Protein AF-A0ABD5MEW7-F1 (afdb_monomer_lite)

Radius of gyration: 14.76 Å; chains: 1; bounding box: 36×33×36 Å

Structure (mmCIF, N/CA/C/O backbone):
data_AF-A0ABD5MEW7-F1
#
_entry.id   AF-A0ABD5MEW7-F1
#
loop_
_atom_site.group_PDB
_atom_site.id
_atom_site.type_symbol
_atom_site.label_atom_id
_atom_site.label_alt_id
_atom_site.label_comp_id
_atom_site.label_asym_id
_atom_site.label_entity_id
_atom_site.label_seq_id
_atom_site.pdbx_PDB_ins_code
_atom_site.Cartn_x
_atom_site.Cartn_y
_atom_site.Cartn_z
_atom_site.occupancy
_atom_site.B_iso_or_equiv
_atom_site.auth_seq_id
_atom_site.auth_comp_id
_atom_site.auth_asym_id
_atom_site.auth_atom_id
_atom_site.pdbx_PDB_model_num
ATOM 1 N N . MET A 1 1 ? 10.442 -5.926 10.908 1.00 41.56 1 MET A N 1
ATOM 2 C CA . MET A 1 1 ? 11.534 -6.557 10.136 1.00 41.56 1 MET A CA 1
ATOM 3 C C . MET A 1 1 ? 10.885 -7.051 8.855 1.00 41.56 1 MET A C 1
ATOM 5 O O . MET A 1 1 ? 10.181 -8.048 8.905 1.00 41.56 1 MET A O 1
ATOM 9 N N . THR A 1 2 ? 10.978 -6.295 7.759 1.00 55.44 2 THR A N 1
ATOM 10 C CA . THR A 1 2 ? 10.317 -6.671 6.500 1.00 55.44 2 THR A CA 1
ATOM 11 C C . THR A 1 2 ? 10.983 -7.937 5.965 1.00 55.44 2 THR A C 1
ATOM 13 O O . THR A 1 2 ? 12.206 -7.970 5.839 1.00 55.44 2 THR A O 1
ATOM 16 N N . ARG A 1 3 ? 10.211 -8.995 5.687 1.00 61.72 3 ARG A N 1
ATOM 17 C CA . ARG A 1 3 ? 10.753 -10.278 5.204 1.00 61.72 3 ARG A CA 1
ATOM 18 C C . ARG A 1 3 ? 11.339 -10.082 3.799 1.00 61.72 3 ARG A C 1
ATOM 20 O O . ARG A 1 3 ? 10.595 -9.976 2.824 1.00 61.72 3 ARG A O 1
ATOM 27 N N . THR A 1 4 ? 12.656 -9.951 3.689 1.00 64.19 4 THR A N 1
ATOM 28 C CA . THR A 1 4 ? 13.384 -9.929 2.408 1.00 64.19 4 THR A CA 1
ATOM 29 C C . THR A 1 4 ? 13.551 -11.363 1.904 1.00 64.19 4 THR A C 1
ATOM 31 O O . THR A 1 4 ? 13.738 -12.258 2.724 1.00 64.19 4 THR A O 1
ATOM 34 N N . GLY A 1 5 ? 13.481 -11.602 0.591 1.00 68.19 5 GLY A N 1
ATOM 35 C CA . GLY A 1 5 ? 13.744 -12.942 0.034 1.00 68.19 5 GLY A CA 1
ATOM 36 C C . GLY A 1 5 ? 12.534 -13.797 -0.347 1.00 68.19 5 GLY A C 1
ATOM 37 O O . GLY A 1 5 ? 12.723 -14.856 -0.925 1.00 68.19 5 GLY A O 1
ATOM 38 N N . ILE A 1 6 ? 11.306 -13.376 -0.034 1.00 79.38 6 ILE A N 1
ATOM 39 C CA . ILE A 1 6 ? 10.103 -14.161 -0.358 1.00 79.38 6 ILE A CA 1
ATOM 40 C C . ILE A 1 6 ? 9.736 -13.966 -1.830 1.00 79.38 6 ILE A C 1
ATOM 42 O O . ILE A 1 6 ? 9.265 -12.883 -2.173 1.00 79.38 6 ILE A O 1
ATOM 46 N N . ALA A 1 7 ? 9.955 -14.994 -2.656 1.00 81.56 7 ALA A N 1
ATOM 47 C CA . ALA A 1 7 ? 9.674 -14.970 -4.090 1.00 81.56 7 ALA A CA 1
ATOM 48 C C . ALA A 1 7 ? 8.166 -14.996 -4.379 1.00 81.56 7 ALA A C 1
ATOM 50 O O . ALA A 1 7 ? 7.657 -14.096 -5.045 1.00 81.56 7 ALA A O 1
ATOM 51 N N . ASP A 1 8 ? 7.438 -15.965 -3.821 1.00 87.19 8 ASP A N 1
ATOM 52 C CA . ASP A 1 8 ? 5.983 -16.039 -3.963 1.00 87.19 8 ASP A CA 1
ATOM 53 C C . ASP A 1 8 ? 5.295 -15.081 -2.965 1.00 87.19 8 ASP A C 1
ATOM 55 O O . ASP A 1 8 ? 5.421 -15.276 -1.751 1.00 87.19 8 ASP A O 1
ATOM 59 N N . PRO A 1 9 ? 4.544 -14.055 -3.420 1.00 88.31 9 PRO A N 1
ATOM 60 C CA . PRO A 1 9 ? 3.832 -13.142 -2.522 1.00 88.31 9 PRO A CA 1
ATOM 61 C C . PRO A 1 9 ? 2.878 -13.856 -1.549 1.00 88.31 9 PRO A C 1
ATOM 63 O O . PRO A 1 9 ? 2.664 -13.363 -0.436 1.00 88.31 9 PRO A O 1
ATOM 66 N N . SER A 1 10 ? 2.357 -15.037 -1.894 1.00 88.31 10 SER A N 1
ATOM 67 C CA . SER A 1 10 ? 1.461 -15.815 -1.030 1.00 88.31 10 SER A CA 1
ATOM 68 C C . SER A 1 10 ? 2.145 -16.300 0.258 1.00 88.31 10 SER A C 1
ATOM 70 O O . SER A 1 10 ? 1.509 -16.417 1.312 1.00 88.31 10 SER A O 1
ATOM 72 N N . GLU A 1 11 ? 3.463 -16.510 0.235 1.00 87.06 11 GLU A N 1
ATOM 73 C CA . GLU A 1 11 ? 4.254 -16.868 1.417 1.00 87.06 11 GLU A CA 1
ATOM 74 C C . GLU A 1 11 ? 4.450 -15.678 2.367 1.00 87.06 11 GLU A C 1
ATOM 76 O O . GLU A 1 11 ? 4.687 -15.859 3.566 1.00 87.06 11 GLU A O 1
ATOM 81 N N . TYR A 1 12 ? 4.325 -14.450 1.852 1.00 86.25 12 TYR A N 1
ATOM 82 C CA . TYR A 1 12 ? 4.339 -13.245 2.677 1.00 86.25 12 TYR A CA 1
ATOM 83 C C . TYR A 1 12 ? 3.032 -13.096 3.462 1.00 86.25 12 TYR A C 1
ATOM 85 O O . TYR A 1 12 ? 3.032 -12.551 4.570 1.00 86.25 12 TYR A O 1
ATOM 93 N N . LEU A 1 13 ? 1.924 -13.604 2.914 1.00 85.19 13 LEU A N 1
ATOM 94 C CA . LEU A 1 13 ? 0.638 -13.613 3.597 1.00 85.19 13 LEU A CA 1
ATOM 95 C C . LEU A 1 13 ? 0.649 -14.548 4.813 1.00 85.19 13 LEU A C 1
ATOM 97 O O . LEU A 1 13 ? 1.332 -15.573 4.846 1.00 85.19 13 LEU A O 1
ATOM 101 N N . GLY A 1 14 ? -0.142 -14.186 5.823 1.00 81.88 14 GLY A N 1
ATOM 102 C CA . GLY A 1 14 ? -0.342 -14.986 7.027 1.00 81.88 14 GLY A CA 1
ATOM 103 C C . GLY A 1 14 ? -1.232 -16.203 6.766 1.00 81.88 14 GLY A C 1
ATOM 104 O O . GLY A 1 14 ? -0.920 -17.059 5.940 1.00 81.88 14 GLY A O 1
ATOM 105 N N . ILE A 1 15 ? -2.335 -16.281 7.509 1.00 86.31 15 ILE A N 1
ATOM 106 C CA . ILE A 1 15 ? -3.280 -17.406 7.461 1.00 86.31 15 ILE A CA 1
ATOM 107 C C . ILE A 1 15 ? -4.081 -17.408 6.150 1.00 86.31 15 ILE A C 1
ATOM 109 O O . ILE A 1 15 ? -4.284 -18.467 5.569 1.00 86.31 15 ILE A O 1
ATOM 113 N N . TYR A 1 16 ? -4.499 -16.233 5.678 1.00 90.56 16 TYR A N 1
ATOM 114 C CA . TYR A 1 16 ? -5.340 -16.084 4.488 1.00 90.56 16 TYR A CA 1
ATOM 115 C C . TYR A 1 16 ? -4.471 -15.889 3.246 1.00 90.56 16 TYR A C 1
ATOM 117 O O . TYR A 1 16 ? -3.641 -14.977 3.234 1.00 90.56 16 TYR A O 1
ATOM 125 N N . LYS A 1 17 ? -4.627 -16.754 2.237 1.00 88.12 17 LYS A N 1
ATOM 126 C CA . LYS A 1 17 ? -3.803 -16.759 1.015 1.00 88.12 17 LYS A CA 1
ATOM 127 C C . LYS A 1 17 ? -4.510 -16.113 -0.173 1.00 88.12 17 LYS A C 1
ATOM 129 O O . LYS A 1 17 ? -3.836 -15.595 -1.055 1.00 88.12 17 LYS A O 1
ATOM 134 N N . SER A 1 18 ? -5.836 -16.078 -0.140 1.00 88.88 18 SER A N 1
ATOM 135 C CA . SER A 1 18 ? -6.712 -15.310 -1.023 1.00 88.88 18 SER A CA 1
ATOM 136 C C . SER A 1 18 ? -7.651 -14.416 -0.205 1.00 88.88 18 SER A C 1
ATOM 138 O O . SER A 1 18 ? -7.844 -14.643 0.993 1.00 88.88 18 SER A O 1
ATOM 140 N N . ILE A 1 19 ? -8.263 -13.420 -0.852 1.00 87.94 19 ILE A N 1
ATOM 141 C CA . ILE A 1 19 ? -9.382 -12.661 -0.279 1.00 87.94 19 ILE A CA 1
ATOM 142 C C . ILE A 1 19 ? -10.592 -13.568 -0.007 1.00 87.94 19 ILE A C 1
ATOM 144 O O . ILE A 1 19 ? -11.254 -13.403 1.013 1.00 87.94 19 ILE A O 1
ATOM 148 N N . ASP A 1 20 ? -10.803 -14.596 -0.835 1.00 89.31 20 ASP A N 1
ATOM 149 C CA . ASP A 1 20 ? -11.884 -15.580 -0.665 1.00 89.31 20 ASP A CA 1
ATOM 150 C C . ASP A 1 20 ? -11.715 -16.442 0.598 1.00 89.31 20 ASP A C 1
ATOM 152 O O . ASP A 1 20 ? -12.686 -16.991 1.118 1.00 89.31 20 ASP A O 1
ATOM 156 N N . ASP A 1 21 ? -10.486 -16.548 1.119 1.00 90.62 21 ASP A N 1
ATOM 157 C CA . ASP A 1 21 ? -10.204 -17.266 2.365 1.00 90.62 21 ASP A CA 1
ATOM 158 C C . ASP A 1 21 ? -10.520 -16.423 3.608 1.00 90.62 21 ASP A C 1
ATOM 160 O O . ASP A 1 21 ? -10.509 -16.952 4.722 1.00 90.62 21 ASP A O 1
ATOM 164 N N . VAL A 1 22 ? -10.734 -15.110 3.452 1.00 91.31 22 VAL A N 1
ATOM 165 C CA . VAL A 1 22 ? -10.937 -14.179 4.564 1.00 91.31 22 VAL A CA 1
ATOM 166 C C . VAL A 1 22 ? -12.389 -14.273 5.036 1.00 91.31 22 VAL A C 1
ATOM 168 O O . VAL A 1 22 ? -13.304 -13.893 4.306 1.00 91.31 22 VAL A O 1
ATOM 171 N N . PRO A 1 23 ? -12.645 -14.705 6.286 1.00 91.88 23 PRO A N 1
ATOM 172 C CA . PRO A 1 23 ? -13.985 -14.652 6.849 1.00 91.88 23 PRO A CA 1
ATOM 173 C C . PRO A 1 23 ? -14.519 -13.220 6.831 1.00 91.88 23 PRO A C 1
ATOM 175 O O . PRO A 1 23 ? -13.798 -12.295 7.197 1.00 91.88 23 PRO A O 1
ATOM 178 N N . ASP A 1 24 ? -15.801 -13.044 6.515 1.00 88.06 24 ASP A N 1
ATOM 179 C CA . ASP A 1 24 ? -16.444 -11.725 6.404 1.00 88.06 24 ASP A CA 1
ATOM 180 C C . ASP A 1 24 ? -16.194 -10.812 7.625 1.00 88.06 24 ASP A C 1
ATOM 182 O O . ASP A 1 24 ? -15.938 -9.620 7.485 1.00 88.06 24 ASP A O 1
ATOM 186 N N . MET A 1 25 ? -16.154 -11.381 8.837 1.00 88.12 25 MET A N 1
ATOM 187 C CA . MET A 1 25 ? -15.842 -10.643 10.074 1.00 88.12 25 MET A CA 1
ATOM 188 C C . MET A 1 25 ? -14.442 -9.999 10.109 1.00 88.12 25 MET A C 1
ATOM 190 O O . MET A 1 25 ? -14.196 -9.130 10.942 1.00 88.12 25 MET A O 1
ATOM 194 N N . TYR A 1 26 ? -13.530 -10.439 9.242 1.00 89.62 26 TYR A N 1
ATOM 195 C CA . TYR A 1 26 ? -12.176 -9.915 9.073 1.00 89.62 26 TYR A CA 1
ATOM 196 C C . TYR A 1 26 ? -11.976 -9.191 7.735 1.00 89.62 26 TYR A C 1
ATOM 198 O O . TYR A 1 26 ? -10.867 -8.722 7.476 1.00 89.62 26 TYR A O 1
ATOM 206 N N . SER A 1 27 ? -13.015 -9.076 6.900 1.00 90.25 27 SER A N 1
ATOM 207 C CA . SER A 1 27 ? -12.951 -8.285 5.672 1.00 90.25 27 SER A CA 1
ATOM 208 C C . SER A 1 27 ? -12.722 -6.814 6.012 1.00 90.25 27 SER A C 1
ATOM 210 O O . SER A 1 27 ? -13.429 -6.238 6.846 1.00 90.25 27 SER A O 1
ATOM 212 N N . LEU A 1 28 ? -11.740 -6.186 5.356 1.00 90.81 28 LEU A N 1
ATOM 213 C CA . LEU A 1 28 ? -11.439 -4.770 5.575 1.00 90.81 28 LEU A CA 1
ATOM 214 C C . LEU A 1 28 ? -12.643 -3.879 5.249 1.00 90.81 28 LEU A C 1
ATOM 216 O O . LEU A 1 28 ? -12.938 -2.966 6.020 1.00 90.81 28 LEU A O 1
ATOM 220 N N . SER A 1 29 ? -13.390 -4.199 4.189 1.00 86.31 29 SER A N 1
ATOM 221 C CA . SER A 1 29 ? -14.601 -3.466 3.800 1.00 86.31 29 SER A CA 1
ATOM 222 C C . SER A 1 29 ? -15.604 -3.353 4.956 1.00 86.31 29 SER A C 1
ATOM 224 O O . SER A 1 29 ? -16.075 -2.260 5.272 1.00 86.31 29 SER A O 1
ATOM 226 N N . ARG A 1 30 ? -15.859 -4.455 5.671 1.00 88.00 30 ARG A N 1
ATOM 227 C CA . ARG A 1 30 ? -16.746 -4.495 6.838 1.00 88.00 30 ARG A CA 1
ATOM 228 C C . ARG A 1 30 ? -16.162 -3.746 8.034 1.00 88.00 30 ARG A C 1
ATOM 230 O O . ARG A 1 30 ? -16.886 -3.030 8.725 1.00 88.00 30 ARG A O 1
ATOM 237 N N . LEU A 1 31 ? -14.867 -3.919 8.293 1.00 90.94 31 LEU A N 1
ATOM 238 C CA . LEU A 1 31 ? -14.18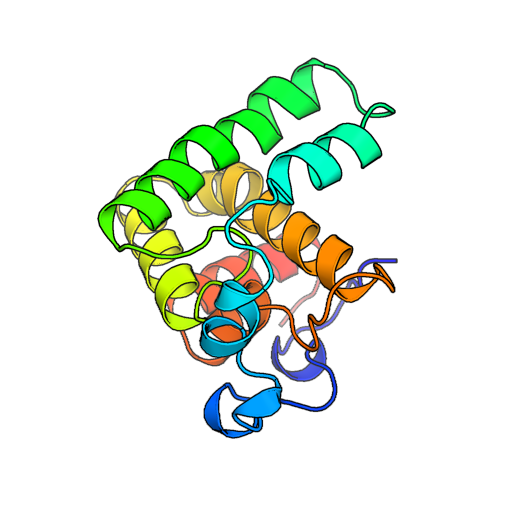0 -3.284 9.421 1.00 90.94 31 LEU A CA 1
ATOM 239 C C . LEU A 1 31 ? -14.122 -1.756 9.282 1.00 90.94 31 LEU A C 1
ATOM 241 O O . LEU A 1 31 ? -14.144 -1.061 10.296 1.00 90.94 31 LEU A O 1
ATOM 245 N N . SER A 1 32 ? -14.128 -1.239 8.049 1.00 91.19 32 SER A N 1
ATOM 246 C CA . SER A 1 32 ? -14.049 0.195 7.745 1.00 91.19 32 SER A CA 1
ATOM 247 C C . SER A 1 32 ? -15.093 1.057 8.471 1.00 91.19 32 SER A C 1
ATOM 249 O O . SER A 1 32 ? -14.808 2.207 8.807 1.00 91.19 32 SER A O 1
ATOM 251 N N . VAL A 1 33 ? -16.273 0.499 8.774 1.00 87.25 33 VAL A N 1
ATOM 252 C CA . VAL A 1 33 ? -17.386 1.202 9.438 1.00 87.25 33 VAL A CA 1
ATOM 253 C C . VAL A 1 33 ? -16.996 1.717 10.826 1.00 87.25 33 VAL A C 1
ATOM 255 O O . VAL A 1 33 ? -17.460 2.774 11.236 1.00 87.25 33 VAL A O 1
ATOM 258 N N . GLY A 1 34 ? -16.129 0.999 11.546 1.00 88.25 34 GLY A N 1
ATOM 259 C CA . GLY A 1 34 ? -15.673 1.395 12.883 1.00 88.25 34 GLY A CA 1
ATOM 260 C C . GLY A 1 34 ? -14.573 2.460 12.898 1.00 88.25 34 GLY A C 1
ATOM 261 O O . GLY A 1 34 ? -14.146 2.849 13.977 1.00 88.25 34 GLY A O 1
ATOM 262 N N . TYR A 1 35 ? -14.100 2.889 11.724 1.00 88.81 35 TYR A N 1
ATOM 263 C CA . TYR A 1 35 ? -12.918 3.743 11.557 1.00 88.81 35 TYR A CA 1
ATOM 264 C C . TYR A 1 35 ? -13.179 4.921 10.604 1.00 88.81 35 TYR A C 1
ATOM 266 O O . TYR A 1 35 ? -12.248 5.492 10.038 1.00 88.81 35 TYR A O 1
ATOM 274 N N . SER A 1 36 ? -14.447 5.279 10.374 1.00 81.94 36 SER A N 1
ATOM 275 C CA . SER A 1 36 ? -14.825 6.355 9.443 1.00 81.94 36 SER A CA 1
ATOM 276 C C . SER A 1 36 ? -14.363 7.752 9.877 1.00 81.94 36 SER A C 1
ATOM 278 O O . SER A 1 36 ? -14.250 8.654 9.054 1.00 81.94 36 SER A O 1
ATOM 280 N N . ASP A 1 37 ? -14.120 7.929 11.169 1.00 86.69 37 ASP A N 1
ATOM 281 C CA . ASP A 1 37 ? -13.747 9.166 11.850 1.00 86.69 37 ASP A CA 1
ATOM 282 C C . ASP A 1 37 ? -12.248 9.241 12.197 1.00 86.69 37 ASP A C 1
ATOM 284 O O . ASP A 1 37 ? -11.801 10.238 12.764 1.00 86.69 37 ASP A O 1
ATOM 288 N N . GLN A 1 38 ? -11.460 8.226 11.821 1.00 91.69 38 GLN A N 1
ATOM 289 C CA . GLN A 1 38 ? -10.018 8.165 12.074 1.00 91.69 38 GLN A CA 1
ATOM 290 C C . GLN A 1 38 ? -9.202 8.343 10.788 1.00 91.69 38 GLN A C 1
ATOM 292 O O . GLN A 1 38 ? -9.475 7.714 9.764 1.00 91.69 38 GLN A O 1
ATOM 297 N N . ASP A 1 39 ? -8.148 9.162 10.848 1.00 94.00 39 ASP A N 1
ATOM 298 C CA . ASP A 1 39 ? -7.164 9.291 9.766 1.00 94.00 39 ASP A CA 1
ATOM 299 C C . ASP A 1 39 ? -5.928 8.443 10.087 1.00 94.00 39 ASP A C 1
ATOM 301 O O . ASP A 1 39 ? -4.876 8.948 10.483 1.00 94.00 39 ASP A O 1
ATOM 305 N N . LEU A 1 40 ? -6.048 7.128 9.876 1.00 95.88 40 LEU A N 1
ATOM 306 C CA . LEU A 1 40 ? -4.957 6.182 10.144 1.00 95.88 40 LEU A CA 1
ATOM 307 C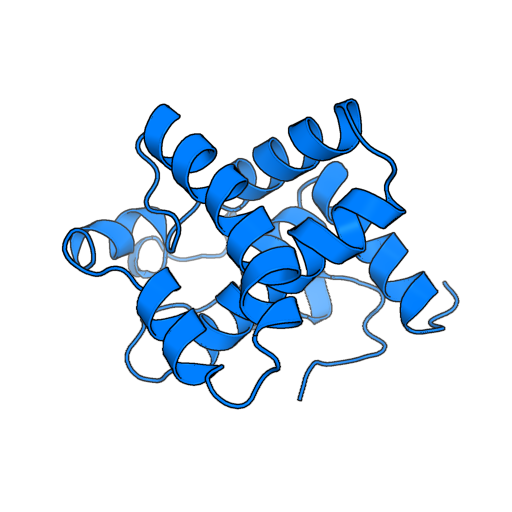 C . LEU A 1 40 ? -3.706 6.462 9.302 1.00 95.88 40 LEU A C 1
ATOM 309 O O . LEU A 1 40 ? -2.598 6.081 9.679 1.00 95.88 40 LEU A O 1
ATOM 313 N N . TRP A 1 41 ? -3.857 7.138 8.158 1.00 96.38 41 TRP A N 1
ATOM 314 C CA . TRP A 1 41 ? -2.711 7.593 7.381 1.00 96.38 41 TRP A CA 1
ATOM 315 C C . TRP A 1 41 ? -1.945 8.691 8.126 1.00 96.38 41 TRP A C 1
ATOM 317 O O . TRP A 1 41 ? -0.719 8.642 8.182 1.00 96.38 41 TRP A O 1
ATOM 327 N N . ALA A 1 42 ? -2.635 9.660 8.730 1.00 95.31 42 ALA A N 1
ATOM 328 C CA . ALA A 1 42 ? -1.988 10.691 9.540 1.00 95.31 42 ALA A CA 1
ATOM 329 C C . ALA A 1 42 ? -1.248 10.086 10.748 1.00 95.31 42 ALA A C 1
ATOM 331 O O . ALA A 1 42 ? -0.077 10.406 10.957 1.00 95.31 42 ALA A O 1
ATOM 332 N N . GLU A 1 43 ? -1.869 9.143 11.463 1.00 95.81 43 GLU A N 1
ATOM 333 C CA . GLU A 1 43 ? -1.243 8.411 12.581 1.00 95.81 43 GLU A CA 1
ATOM 334 C C . GLU A 1 43 ? 0.011 7.640 12.125 1.00 95.81 43 GLU A C 1
ATOM 336 O O . GLU A 1 43 ? 1.081 7.685 12.744 1.00 95.81 43 GLU A O 1
ATOM 341 N N . PHE A 1 44 ? -0.070 6.999 10.958 1.00 95.94 44 PHE A N 1
ATOM 342 C CA . PHE A 1 44 ? 1.064 6.336 10.328 1.00 95.94 44 PHE A CA 1
ATOM 343 C C . PHE A 1 44 ? 2.228 7.292 10.019 1.00 95.94 44 PHE A C 1
ATOM 345 O O . PHE A 1 44 ? 3.397 6.917 10.196 1.00 95.94 44 PHE A O 1
ATOM 352 N N . ILE A 1 45 ? 1.939 8.510 9.554 1.00 95.94 45 ILE A N 1
ATOM 353 C CA . ILE A 1 45 ? 2.951 9.539 9.285 1.00 95.94 45 ILE A CA 1
ATOM 354 C C . ILE A 1 45 ? 3.558 10.067 10.584 1.00 95.94 45 ILE A C 1
ATOM 356 O O . ILE A 1 45 ? 4.779 10.216 10.660 1.00 95.94 45 ILE A O 1
ATOM 360 N N . GLU A 1 46 ? 2.752 10.281 11.621 1.00 94.81 46 GLU A N 1
ATOM 361 C CA . GLU A 1 46 ? 3.224 10.726 12.935 1.00 94.81 46 GLU A CA 1
ATOM 362 C C . GLU A 1 46 ? 4.202 9.720 13.563 1.00 94.81 46 GLU A C 1
ATOM 364 O O . GLU A 1 46 ? 5.287 10.101 14.021 1.00 94.81 46 GLU A O 1
ATOM 369 N N . SER A 1 47 ? 3.909 8.417 13.455 1.00 94.00 47 SER A N 1
ATOM 370 C CA . SER A 1 47 ? 4.823 7.345 13.895 1.00 94.00 47 SER A CA 1
ATOM 371 C C . SER A 1 47 ? 6.185 7.353 13.168 1.00 94.00 47 SER A C 1
ATOM 373 O O . SER A 1 47 ? 7.160 6.739 13.612 1.00 94.00 47 SER A O 1
ATOM 375 N N . ARG A 1 48 ? 6.285 8.079 12.047 1.00 92.88 48 ARG A N 1
ATOM 376 C CA . ARG A 1 48 ? 7.485 8.251 11.212 1.00 92.88 48 ARG A CA 1
ATOM 377 C C . ARG A 1 48 ? 8.146 9.615 11.359 1.00 92.88 48 ARG A C 1
ATOM 379 O O . ARG A 1 48 ? 9.013 9.942 10.554 1.00 92.88 48 ARG A O 1
ATOM 386 N N . SER A 1 49 ? 7.824 10.371 12.404 1.00 90.31 49 SER A N 1
ATOM 387 C CA . SER A 1 49 ? 8.451 11.666 12.721 1.00 90.31 49 SER A CA 1
ATOM 388 C C . SER A 1 49 ? 9.986 11.632 12.819 1.00 90.31 49 SER A C 1
ATOM 390 O O . SER A 1 49 ? 10.633 12.662 12.660 1.00 90.31 49 SER A O 1
ATOM 392 N N . HIS A 1 50 ? 10.586 10.454 13.017 1.00 92.38 50 HIS A N 1
ATOM 393 C CA . HIS A 1 50 ? 12.037 10.247 12.986 1.00 92.38 50 HIS A CA 1
ATOM 394 C C . HIS A 1 50 ? 12.659 10.278 11.571 1.00 92.38 50 HIS A C 1
ATOM 396 O O . HIS A 1 50 ? 13.882 10.345 11.442 1.00 92.38 50 HIS A O 1
ATOM 402 N N . LEU A 1 51 ? 11.859 10.180 10.504 1.00 92.75 51 LEU A N 1
ATOM 403 C CA . LEU A 1 51 ? 12.334 10.267 9.121 1.00 92.75 51 LEU A CA 1
ATOM 404 C C . LEU A 1 51 ? 12.580 11.722 8.713 1.00 92.75 51 LEU A C 1
ATOM 406 O O . LEU A 1 51 ? 12.008 12.656 9.268 1.00 92.75 51 LEU A O 1
ATOM 410 N N . SER A 1 52 ? 13.406 11.923 7.684 1.00 95.00 52 SER A N 1
ATOM 411 C CA . SER A 1 52 ? 13.645 13.268 7.159 1.00 95.00 52 SER A CA 1
ATOM 412 C C . SER A 1 52 ? 12.369 13.891 6.586 1.00 95.00 52 SER A C 1
ATOM 414 O O . SER A 1 52 ? 11.566 13.212 5.938 1.00 95.00 52 SER A O 1
ATOM 416 N N . GLU A 1 53 ? 12.229 15.210 6.737 1.00 93.38 53 GLU A N 1
ATOM 417 C CA . GLU A 1 53 ? 11.101 15.975 6.185 1.00 93.38 53 GLU A CA 1
ATOM 418 C C . GLU A 1 53 ? 10.938 15.738 4.675 1.00 93.38 53 GLU A C 1
ATOM 420 O O . GLU A 1 53 ? 9.827 15.569 4.174 1.00 93.38 53 GLU A O 1
ATOM 425 N N . ALA A 1 54 ? 12.055 15.635 3.945 1.00 92.31 54 ALA A N 1
ATOM 426 C CA . ALA A 1 54 ? 12.050 15.309 2.524 1.00 92.31 54 ALA A CA 1
ATOM 427 C C . ALA A 1 54 ? 11.393 13.946 2.240 1.00 92.31 54 ALA A C 1
ATOM 429 O O . ALA A 1 54 ? 10.585 13.839 1.319 1.00 92.31 54 ALA A O 1
ATOM 430 N N . THR A 1 55 ? 11.684 12.920 3.045 1.00 92.38 55 THR A N 1
ATOM 431 C CA . THR A 1 55 ? 11.069 11.591 2.899 1.00 92.38 55 THR A CA 1
ATOM 432 C C . THR A 1 55 ? 9.570 11.654 3.182 1.00 92.38 55 THR A C 1
ATOM 434 O O . THR A 1 55 ? 8.770 11.144 2.395 1.00 92.38 55 THR A O 1
ATOM 437 N N . ILE A 1 56 ? 9.171 12.322 4.267 1.00 93.81 56 ILE A N 1
ATOM 438 C CA . ILE A 1 56 ? 7.756 12.504 4.615 1.00 93.81 56 ILE A CA 1
ATOM 439 C C . ILE A 1 56 ? 7.014 13.225 3.487 1.00 93.81 56 ILE A C 1
ATOM 441 O O . ILE A 1 56 ? 5.986 12.745 3.017 1.00 93.81 56 ILE A O 1
ATOM 445 N N . LYS A 1 57 ? 7.565 14.322 2.967 1.00 91.50 57 LYS A N 1
ATOM 446 C CA . LYS A 1 57 ? 6.911 15.154 1.951 1.00 91.50 57 LYS A CA 1
ATOM 447 C C . LYS A 1 57 ? 6.864 14.519 0.560 1.00 91.50 57 LYS A C 1
ATOM 449 O O . LYS A 1 57 ? 5.826 14.571 -0.111 1.00 91.50 57 LYS A O 1
ATOM 454 N N . TYR A 1 58 ? 7.992 13.992 0.087 1.00 90.12 58 TYR A N 1
ATOM 455 C CA . TYR A 1 58 ? 8.152 13.585 -1.312 1.00 90.12 58 TYR A CA 1
ATOM 456 C C . TYR A 1 58 ? 7.863 12.111 -1.557 1.00 90.12 58 TYR A C 1
ATOM 458 O O . TYR A 1 58 ? 7.405 11.778 -2.650 1.00 90.12 58 TYR A O 1
ATOM 466 N N . THR A 1 59 ? 8.070 11.252 -0.561 1.00 91.00 59 THR A N 1
ATOM 467 C CA . THR A 1 59 ? 7.751 9.827 -0.674 1.00 91.00 59 THR A CA 1
ATOM 468 C C . THR A 1 59 ? 6.329 9.579 -0.192 1.00 91.00 59 THR A C 1
ATOM 470 O O . THR A 1 59 ? 5.450 9.267 -0.995 1.00 91.00 59 THR A O 1
ATOM 473 N N . TYR A 1 60 ? 6.065 9.798 1.097 1.00 95.50 60 TYR A N 1
ATOM 474 C CA . TYR A 1 60 ? 4.761 9.478 1.679 1.00 95.50 60 TYR A CA 1
ATOM 475 C C . TYR A 1 60 ? 3.676 10.480 1.287 1.00 95.50 60 TYR A C 1
ATOM 477 O O . TYR A 1 60 ? 2.622 10.079 0.804 1.00 95.50 60 TYR A O 1
ATOM 485 N N . GLY A 1 61 ? 3.954 11.781 1.374 1.00 95.00 61 GLY A N 1
ATOM 486 C CA . GLY A 1 61 ? 3.001 12.818 0.984 1.00 95.00 61 GLY A CA 1
ATOM 487 C C . GLY A 1 61 ? 2.651 12.771 -0.505 1.00 95.00 61 GLY A C 1
ATOM 488 O O . GLY A 1 61 ? 1.566 13.185 -0.905 1.00 95.00 61 GLY A O 1
ATOM 489 N N . ARG A 1 62 ? 3.543 12.250 -1.362 1.00 94.88 62 ARG A N 1
ATOM 490 C CA . ARG A 1 62 ? 3.209 12.026 -2.774 1.00 94.88 62 ARG A CA 1
ATOM 491 C C . ARG A 1 62 ? 2.232 10.874 -2.951 1.00 94.88 62 ARG A C 1
ATOM 493 O O . ARG A 1 62 ? 1.297 11.038 -3.729 1.00 94.88 62 ARG A O 1
ATOM 500 N N . LEU A 1 63 ? 2.447 9.751 -2.268 1.00 97.00 63 LEU A N 1
ATOM 501 C CA . LEU A 1 63 ? 1.482 8.658 -2.281 1.00 97.00 63 LEU A CA 1
ATOM 502 C C . LEU A 1 63 ? 0.136 9.126 -1.723 1.00 97.00 63 LEU A C 1
ATOM 504 O O . LEU A 1 63 ? -0.875 8.899 -2.370 1.00 97.00 63 LEU A O 1
ATOM 508 N N . GLU A 1 64 ? 0.118 9.843 -0.600 1.00 97.44 64 GLU A N 1
ATOM 509 C CA . GLU A 1 64 ? -1.114 10.350 0.014 1.00 97.44 64 GLU A CA 1
ATOM 510 C C . GLU A 1 64 ? -1.966 11.164 -0.969 1.00 97.44 64 GLU A C 1
ATOM 512 O O . GLU A 1 64 ? -3.151 10.883 -1.145 1.00 97.44 64 GLU A O 1
ATOM 517 N N . ARG A 1 65 ? -1.344 12.117 -1.680 1.00 97.12 65 ARG A N 1
ATOM 518 C CA . ARG A 1 65 ? -2.008 12.960 -2.692 1.00 97.12 65 ARG A CA 1
ATOM 519 C C . ARG A 1 65 ? -2.563 12.188 -3.891 1.00 97.12 65 ARG A C 1
ATOM 521 O O . ARG A 1 65 ? -3.295 12.772 -4.682 1.00 97.12 65 ARG A O 1
ATOM 528 N N . LEU A 1 66 ? -2.188 10.925 -4.069 1.00 97.25 66 LEU A N 1
ATOM 529 C CA . LEU A 1 66 ? -2.682 10.069 -5.148 1.00 97.25 66 LEU A CA 1
ATOM 530 C C . LEU A 1 66 ? -3.685 9.040 -4.626 1.00 97.25 66 LEU A C 1
ATOM 532 O O . LEU A 1 66 ? -4.740 8.857 -5.225 1.00 97.25 66 LEU A O 1
ATOM 536 N N . TRP A 1 67 ? -3.371 8.408 -3.498 1.00 98.12 67 TRP A N 1
ATOM 537 C CA . TRP A 1 67 ? -4.154 7.336 -2.901 1.00 98.12 67 TRP A CA 1
ATOM 538 C C . TRP A 1 67 ? -5.451 7.841 -2.268 1.00 98.12 67 TRP A C 1
ATOM 540 O O . TRP A 1 67 ? -6.515 7.315 -2.588 1.00 98.12 67 TRP A O 1
ATOM 550 N N . LYS A 1 68 ? -5.405 8.901 -1.444 1.00 97.06 68 LYS A N 1
ATOM 551 C CA . LYS A 1 68 ? -6.620 9.433 -0.802 1.00 97.06 68 LYS A CA 1
ATOM 552 C C . LYS A 1 68 ? -7.660 9.884 -1.844 1.00 97.06 68 LYS A C 1
ATOM 554 O O . LYS A 1 68 ? -8.786 9.399 -1.766 1.00 97.06 68 LYS A O 1
ATOM 559 N N . PRO A 1 69 ? -7.314 10.683 -2.879 1.00 98.00 69 PRO A N 1
ATOM 560 C CA . PRO A 1 69 ? -8.288 11.052 -3.910 1.00 98.00 69 PRO A CA 1
ATOM 561 C C . PRO A 1 69 ? -8.770 9.875 -4.768 1.00 98.00 69 PRO A C 1
ATOM 563 O O . PRO A 1 69 ? -9.890 9.907 -5.276 1.00 98.00 69 PRO A O 1
ATOM 566 N N . PHE A 1 70 ? -7.938 8.848 -4.976 1.00 98.06 70 PHE A N 1
ATOM 567 C CA . PHE A 1 70 ? -8.364 7.623 -5.659 1.00 98.06 70 PHE A CA 1
ATOM 568 C C . PHE A 1 70 ? -9.459 6.898 -4.866 1.00 98.06 70 PHE A C 1
ATOM 570 O O . PHE A 1 70 ? -10.470 6.512 -5.457 1.00 98.06 70 PHE A O 1
ATOM 577 N N . CYS A 1 71 ? -9.263 6.765 -3.551 1.00 96.88 71 CYS A N 1
ATOM 578 C CA . CYS A 1 71 ? -10.202 6.118 -2.639 1.00 96.88 71 CYS A CA 1
ATOM 579 C C . CYS A 1 71 ? -11.494 6.924 -2.494 1.00 96.88 71 CYS A C 1
ATOM 581 O O . CYS A 1 71 ? -12.585 6.380 -2.640 1.00 96.88 71 CYS A O 1
ATOM 583 N N . GLU A 1 72 ? -11.375 8.239 -2.292 1.00 95.81 72 GLU A N 1
ATOM 584 C CA . GLU A 1 72 ? -12.510 9.152 -2.130 1.00 95.81 72 GLU A CA 1
ATOM 585 C C . GLU A 1 72 ? -13.473 9.078 -3.320 1.00 95.81 72 GLU A C 1
ATOM 587 O O . GLU A 1 72 ? -14.677 8.911 -3.137 1.00 95.81 72 GLU A O 1
ATOM 592 N N . LYS A 1 73 ? -12.948 9.101 -4.554 1.00 97.31 73 LYS A N 1
ATOM 593 C CA . LYS A 1 73 ? -13.756 8.989 -5.783 1.00 97.31 73 LYS A CA 1
ATOM 594 C C . LYS A 1 73 ? -14.560 7.691 -5.889 1.00 97.31 73 LYS A C 1
ATOM 596 O O . LYS A 1 73 ? -15.492 7.632 -6.686 1.00 97.31 73 LYS A O 1
ATOM 601 N N . ARG A 1 74 ? -14.177 6.659 -5.139 1.00 95.75 74 ARG A N 1
ATOM 602 C CA . ARG A 1 74 ? -14.787 5.324 -5.145 1.00 95.75 74 ARG A CA 1
ATOM 603 C C . ARG A 1 74 ? -15.542 5.007 -3.853 1.00 95.75 74 ARG A C 1
ATOM 605 O O . ARG A 1 74 ? -16.119 3.934 -3.750 1.00 95.75 74 ARG A O 1
ATOM 612 N N . GLY A 1 75 ? -15.563 5.925 -2.884 1.00 94.00 75 GLY A N 1
ATOM 613 C CA . GLY A 1 75 ? -16.173 5.678 -1.576 1.00 94.00 75 GLY A CA 1
ATOM 614 C C . GLY A 1 75 ? -15.419 4.647 -0.728 1.00 94.00 75 GLY A C 1
ATOM 615 O O . GLY A 1 75 ? -16.027 3.991 0.110 1.00 94.00 75 GLY A O 1
ATOM 616 N N . ILE A 1 76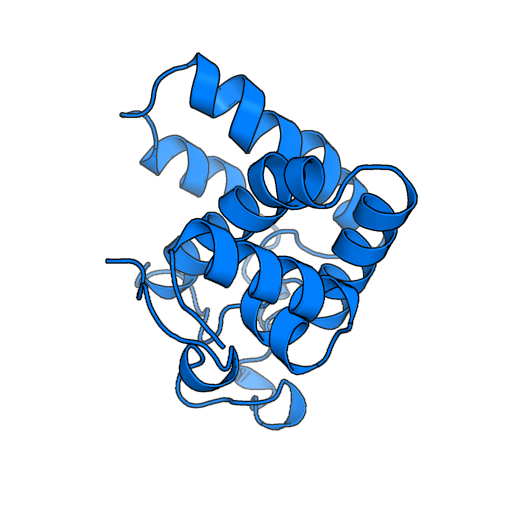 ? -14.110 4.496 -0.945 1.00 94.38 76 ILE A N 1
ATOM 617 C CA . ILE A 1 76 ? -13.252 3.551 -0.220 1.00 94.38 76 ILE A CA 1
ATOM 618 C C . ILE A 1 76 ? -12.601 4.274 0.962 1.00 94.38 76 ILE A C 1
ATOM 620 O O . ILE A 1 76 ? -12.130 5.406 0.819 1.00 94.38 76 ILE A O 1
ATOM 624 N N . ASN A 1 77 ? -12.508 3.622 2.123 1.00 94.81 77 ASN A N 1
ATOM 625 C CA . ASN A 1 77 ? -11.654 4.115 3.202 1.00 94.81 77 ASN A CA 1
ATOM 626 C C . ASN A 1 77 ? -10.180 3.782 2.870 1.00 94.81 77 ASN A C 1
ATOM 628 O O . ASN A 1 77 ? -9.858 2.602 2.722 1.00 94.81 77 ASN A O 1
ATOM 632 N N . PRO A 1 78 ? -9.260 4.768 2.799 1.00 95.75 78 PRO A N 1
ATOM 633 C CA . PRO A 1 78 ? -7.862 4.540 2.416 1.00 95.75 78 PRO A CA 1
ATOM 634 C C . PRO A 1 78 ? -7.097 3.509 3.258 1.00 95.75 78 PRO A C 1
ATOM 636 O O . PRO A 1 78 ? -6.088 2.981 2.788 1.00 95.75 78 PRO A O 1
ATOM 639 N N . ALA A 1 79 ? -7.533 3.247 4.493 1.00 96.88 79 ALA A N 1
ATOM 640 C CA . ALA A 1 79 ? -6.939 2.252 5.383 1.00 96.88 79 ALA A CA 1
ATOM 641 C C . ALA A 1 79 ? -7.624 0.877 5.321 1.00 96.88 79 ALA A C 1
ATOM 643 O O . ALA A 1 79 ? -7.120 -0.081 5.903 1.00 96.88 79 ALA A O 1
ATOM 644 N N . PHE A 1 80 ? -8.747 0.759 4.614 1.00 96.88 80 PHE A N 1
ATOM 645 C CA . PHE A 1 80 ? -9.536 -0.467 4.502 1.00 96.88 80 PHE A CA 1
ATOM 646 C C . PHE A 1 80 ? -9.970 -0.764 3.051 1.00 96.88 80 PHE A C 1
ATOM 648 O O . PHE A 1 80 ? -11.154 -1.016 2.824 1.00 96.88 80 PHE A O 1
ATOM 655 N N . PRO A 1 81 ? -9.057 -0.718 2.061 1.00 96.12 81 PRO A N 1
ATOM 656 C CA . PRO A 1 81 ? -9.398 -1.077 0.691 1.00 96.12 81 PRO A CA 1
ATOM 657 C C . PRO A 1 81 ? -9.608 -2.587 0.549 1.00 96.12 81 PRO A C 1
ATOM 659 O O . PRO A 1 81 ? -9.018 -3.382 1.294 1.00 96.12 81 PRO A O 1
ATOM 662 N N . ASP A 1 82 ? -10.387 -2.979 -0.453 1.00 95.06 82 ASP A N 1
ATOM 663 C CA . ASP A 1 82 ? -10.314 -4.332 -0.987 1.00 95.06 82 ASP A CA 1
ATOM 664 C C . ASP A 1 82 ? -8.976 -4.522 -1.740 1.00 95.06 82 ASP A C 1
ATOM 666 O O . ASP A 1 82 ? -8.437 -3.551 -2.287 1.00 95.06 82 ASP A O 1
ATOM 670 N N . PRO A 1 83 ? -8.375 -5.726 -1.764 1.00 96.12 83 PRO A N 1
ATOM 671 C CA . PRO A 1 83 ? -7.235 -5.999 -2.637 1.00 96.12 83 PRO A CA 1
ATOM 672 C C . PRO A 1 83 ? -7.445 -5.576 -4.100 1.00 96.12 83 PRO A C 1
ATOM 674 O O . PRO A 1 83 ? -6.504 -5.056 -4.704 1.00 96.12 83 PRO A O 1
ATOM 677 N N . ASP A 1 84 ? -8.657 -5.707 -4.640 1.00 96.69 84 ASP A N 1
ATOM 678 C CA . ASP A 1 84 ? -8.969 -5.301 -6.015 1.00 96.69 84 ASP A CA 1
ATOM 679 C C . ASP A 1 84 ? -8.868 -3.777 -6.204 1.00 96.69 84 ASP A C 1
ATOM 681 O O . ASP A 1 84 ? -8.379 -3.301 -7.228 1.00 96.69 84 ASP A O 1
ATOM 685 N N . ASP A 1 85 ? -9.217 -2.986 -5.185 1.00 97.75 85 ASP A N 1
ATOM 686 C CA . ASP A 1 85 ? -9.043 -1.529 -5.222 1.00 97.75 85 ASP A CA 1
ATOM 687 C C . ASP A 1 85 ? -7.559 -1.135 -5.297 1.00 97.75 85 ASP A C 1
ATOM 689 O O . ASP A 1 85 ? -7.179 -0.143 -5.934 1.00 97.75 85 ASP A O 1
ATOM 693 N N . VAL A 1 86 ? -6.705 -1.899 -4.611 1.00 98.19 86 VAL A N 1
ATOM 694 C CA . VAL A 1 86 ? -5.253 -1.694 -4.620 1.00 98.19 86 VAL A CA 1
ATOM 695 C C . VAL A 1 86 ? -4.664 -2.083 -5.977 1.00 98.19 86 VAL A C 1
ATOM 697 O O . VAL A 1 86 ? -3.817 -1.353 -6.503 1.00 98.19 86 VAL A O 1
ATOM 700 N N . GLU A 1 87 ? -5.132 -3.186 -6.559 1.00 98.44 87 GLU A N 1
ATOM 701 C CA . GLU A 1 87 ? -4.773 -3.615 -7.912 1.00 98.44 87 GLU A CA 1
ATOM 702 C C . GLU A 1 87 ? -5.147 -2.550 -8.952 1.00 98.44 87 GLU A C 1
ATOM 704 O O . GLU A 1 87 ? -4.285 -2.094 -9.708 1.00 98.44 87 GLU A O 1
ATOM 709 N N . ASP A 1 88 ? -6.387 -2.057 -8.922 1.00 98.50 88 ASP A N 1
ATOM 710 C CA . ASP A 1 88 ? -6.880 -0.999 -9.809 1.00 98.50 88 ASP A CA 1
ATOM 711 C C . ASP A 1 88 ? -6.039 0.279 -9.720 1.00 98.50 88 ASP A C 1
ATOM 713 O O . ASP A 1 88 ? -5.748 0.940 -10.729 1.00 98.50 88 ASP A O 1
ATOM 717 N N . PHE A 1 89 ? -5.634 0.651 -8.505 1.00 98.50 89 PHE A N 1
ATOM 718 C CA . PHE A 1 89 ? -4.757 1.793 -8.297 1.00 98.50 89 PHE A CA 1
ATOM 719 C C . PHE A 1 89 ? -3.392 1.571 -8.941 1.00 98.50 89 PHE A C 1
ATOM 721 O O . PHE A 1 89 ? -2.909 2.448 -9.665 1.00 98.50 89 PHE A O 1
ATOM 728 N N . PHE A 1 90 ? -2.765 0.416 -8.725 1.00 98.56 90 PHE A N 1
ATOM 729 C CA . PHE A 1 90 ? -1.470 0.122 -9.332 1.00 98.56 90 PHE A CA 1
ATOM 730 C C . PHE A 1 90 ? -1.543 0.018 -10.850 1.00 98.56 90 PHE A C 1
ATOM 732 O O . PHE A 1 90 ? -0.672 0.580 -11.519 1.00 98.56 90 PHE A O 1
ATOM 739 N N . ALA A 1 91 ? -2.587 -0.599 -11.400 1.00 98.50 91 ALA A N 1
ATOM 740 C CA . ALA A 1 91 ? -2.821 -0.663 -12.837 1.00 98.50 91 ALA A CA 1
ATOM 741 C C . ALA A 1 91 ? -2.895 0.746 -13.449 1.00 98.50 91 ALA A C 1
ATOM 743 O O . ALA A 1 91 ? -2.194 1.041 -14.422 1.00 98.50 91 ALA A O 1
ATOM 744 N N . GLN A 1 92 ? -3.640 1.666 -12.823 1.00 98.06 92 GLN A N 1
ATOM 745 C CA . GLN A 1 92 ? -3.699 3.071 -13.250 1.00 98.06 92 GLN A CA 1
ATOM 746 C C . GLN A 1 92 ? -2.337 3.768 -13.169 1.00 98.06 92 GLN A C 1
ATOM 748 O O . GLN A 1 92 ? -1.953 4.494 -14.085 1.00 98.06 92 GLN A O 1
ATOM 753 N N . GLN A 1 93 ? -1.573 3.547 -12.097 1.00 97.94 93 GLN A N 1
ATOM 754 C CA . GLN A 1 93 ? -0.249 4.158 -11.964 1.00 97.94 93 GLN A CA 1
ATOM 755 C C . GLN A 1 93 ? 0.756 3.615 -12.995 1.00 97.94 93 GLN A C 1
ATOM 757 O O . GLN A 1 93 ? 1.553 4.392 -13.527 1.00 97.94 93 GLN A O 1
ATOM 762 N N . LEU A 1 94 ? 0.721 2.312 -13.292 1.00 98.19 94 LEU A N 1
ATOM 763 C CA . LEU A 1 94 ? 1.596 1.662 -14.275 1.00 98.19 94 LEU A CA 1
ATOM 764 C C . LEU A 1 94 ? 1.247 2.029 -15.721 1.00 98.19 94 LEU A C 1
ATOM 766 O O . LEU A 1 94 ? 2.135 2.021 -16.570 1.00 98.19 94 LEU A O 1
ATOM 770 N N . ALA A 1 95 ? -0.004 2.395 -16.004 1.00 97.56 95 ALA A N 1
ATOM 771 C CA . ALA A 1 95 ? -0.394 2.903 -17.317 1.00 97.56 95 ALA A CA 1
ATOM 772 C C . ALA A 1 95 ? 0.262 4.260 -17.642 1.00 97.56 95 ALA A C 1
ATOM 774 O O . ALA A 1 95 ? 0.493 4.581 -18.806 1.00 97.56 95 ALA A O 1
ATOM 775 N N . GLU A 1 96 ? 0.588 5.061 -16.622 1.00 96.00 96 GLU A N 1
ATOM 776 C CA . GLU A 1 96 ? 1.087 6.427 -16.803 1.00 96.00 96 GLU A CA 1
ATOM 777 C C . GLU A 1 96 ? 2.584 6.606 -16.516 1.00 96.00 96 GLU A C 1
ATOM 779 O O . GLU A 1 96 ? 3.171 7.633 -16.884 1.00 96.00 96 GLU A O 1
ATOM 784 N N . ARG A 1 97 ? 3.210 5.688 -15.776 1.00 96.75 97 ARG A N 1
ATOM 785 C CA . ARG A 1 97 ? 4.567 5.855 -15.232 1.00 96.75 97 ARG A CA 1
ATOM 786 C C . ARG A 1 97 ? 5.377 4.570 -15.354 1.00 96.75 97 ARG A C 1
ATOM 788 O O . ARG A 1 97 ? 4.838 3.477 -15.451 1.00 96.75 97 ARG A O 1
ATOM 795 N N . SER A 1 98 ? 6.703 4.708 -15.304 1.00 97.50 98 SER A N 1
ATOM 796 C CA . SER A 1 98 ? 7.593 3.547 -15.305 1.00 97.50 98 SER A CA 1
ATOM 797 C C . SER A 1 98 ? 7.411 2.696 -14.048 1.00 97.50 98 SER A C 1
ATOM 799 O O . SER A 1 98 ? 7.164 3.230 -12.963 1.00 97.50 98 SER A O 1
ATOM 801 N N . ILE A 1 99 ? 7.622 1.384 -14.184 1.00 97.56 99 ILE A N 1
ATOM 802 C CA . ILE A 1 99 ? 7.548 0.431 -13.069 1.00 97.56 99 ILE A CA 1
ATOM 803 C C . ILE A 1 99 ? 8.432 0.847 -11.887 1.00 97.56 99 ILE A C 1
ATOM 805 O O . ILE A 1 99 ? 7.965 0.815 -10.757 1.00 97.56 99 ILE A O 1
ATOM 809 N N . GLN A 1 100 ? 9.646 1.354 -12.144 1.00 96.81 100 GLN A N 1
ATOM 810 C CA . GLN A 1 100 ? 10.539 1.876 -11.101 1.00 96.81 100 GLN A CA 1
ATOM 811 C C . GLN A 1 100 ? 9.882 3.012 -10.310 1.00 96.81 100 GLN A C 1
ATOM 813 O O . GLN A 1 100 ? 9.855 3.002 -9.084 1.00 96.81 100 GLN A O 1
ATOM 818 N N . THR A 1 101 ? 9.297 3.984 -11.016 1.00 95.94 101 THR A N 1
ATOM 819 C CA . THR A 1 101 ? 8.647 5.130 -10.371 1.00 95.94 101 THR A CA 1
ATOM 820 C C . THR A 1 101 ? 7.469 4.671 -9.520 1.00 95.94 101 THR A C 1
ATOM 822 O O . THR A 1 101 ? 7.303 5.146 -8.393 1.00 95.94 101 THR A O 1
ATOM 825 N N . VAL A 1 102 ? 6.632 3.773 -10.049 1.00 97.56 102 VAL A N 1
ATOM 826 C CA . VAL A 1 102 ? 5.469 3.250 -9.319 1.00 97.56 102 VAL A CA 1
ATOM 827 C C . VAL A 1 102 ? 5.916 2.435 -8.109 1.00 97.56 102 VAL A C 1
ATOM 829 O O . VAL A 1 102 ? 5.365 2.623 -7.024 1.00 97.56 102 VAL A O 1
ATOM 832 N N . TYR A 1 103 ? 6.960 1.623 -8.258 1.00 96.88 103 TYR A N 1
ATOM 833 C CA . TYR A 1 103 ? 7.544 0.844 -7.178 1.00 96.88 103 TYR A CA 1
ATOM 834 C C . TYR A 1 103 ? 8.028 1.738 -6.024 1.00 96.88 103 TYR A C 1
ATOM 836 O O . TYR A 1 103 ? 7.490 1.665 -4.915 1.00 96.88 103 TYR A O 1
ATOM 844 N N . ASP A 1 104 ? 8.954 2.661 -6.294 1.00 94.44 104 ASP A N 1
ATOM 845 C CA . ASP A 1 104 ? 9.605 3.469 -5.254 1.00 94.44 104 ASP A CA 1
ATOM 846 C C . ASP A 1 104 ? 8.630 4.398 -4.530 1.00 94.44 104 ASP A C 1
ATOM 848 O O . ASP A 1 104 ? 8.714 4.618 -3.320 1.00 94.44 104 ASP A O 1
ATOM 852 N N . SER A 1 105 ? 7.702 4.985 -5.285 1.00 94.50 105 SER A N 1
ATOM 853 C CA . SER A 1 105 ? 6.909 6.115 -4.805 1.00 94.50 105 SER A CA 1
ATOM 854 C C . SER A 1 105 ? 5.423 5.818 -4.623 1.00 94.50 105 SER A C 1
ATOM 856 O O . SER A 1 105 ? 4.675 6.728 -4.258 1.00 94.50 105 SER A O 1
ATOM 858 N N . ARG A 1 106 ? 4.968 4.585 -4.890 1.00 95.88 106 ARG A N 1
ATOM 859 C CA . ARG A 1 106 ? 3.611 4.125 -4.550 1.00 95.88 106 ARG A CA 1
ATOM 860 C C . ARG A 1 106 ? 3.616 2.775 -3.858 1.00 95.88 106 ARG A C 1
ATOM 862 O O . ARG A 1 106 ? 3.137 2.705 -2.732 1.00 95.88 106 ARG A O 1
ATOM 869 N N . PHE A 1 107 ? 4.186 1.746 -4.480 1.00 97.38 107 PHE A N 1
ATOM 870 C CA . PHE A 1 107 ? 4.173 0.398 -3.915 1.00 97.38 107 PHE A CA 1
ATOM 871 C C . PHE A 1 107 ? 4.862 0.353 -2.548 1.00 97.38 107 PHE A C 1
ATOM 873 O O . PHE A 1 107 ? 4.225 -0.006 -1.564 1.00 97.38 107 PHE A O 1
ATOM 880 N N . VAL A 1 108 ? 6.128 0.783 -2.448 1.00 95.94 108 VAL A N 1
ATOM 881 C CA . VAL A 1 108 ? 6.894 0.705 -1.191 1.00 95.94 108 VAL A CA 1
ATOM 882 C C . VAL A 1 108 ? 6.220 1.478 -0.049 1.00 95.94 108 VAL A C 1
ATOM 884 O O . VAL A 1 108 ? 6.086 0.918 1.044 1.00 95.94 108 VAL A O 1
ATOM 887 N N . PRO A 1 109 ? 5.773 2.735 -0.233 1.00 96.81 109 PRO A N 1
ATOM 888 C CA . PRO A 1 109 ? 5.149 3.474 0.858 1.00 96.81 109 PRO A CA 1
ATOM 889 C C . PRO A 1 109 ? 3.775 2.907 1.253 1.00 96.81 109 PRO A C 1
ATOM 891 O O . PRO A 1 109 ? 3.482 2.859 2.447 1.00 96.81 109 PRO A O 1
ATOM 894 N N . LEU A 1 110 ? 2.973 2.419 0.295 1.00 98.06 110 LEU A N 1
ATOM 895 C CA . LEU A 1 110 ? 1.659 1.820 0.569 1.00 98.06 110 LEU A CA 1
ATOM 896 C C . LEU A 1 110 ? 1.804 0.462 1.262 1.00 98.06 110 LEU A C 1
ATOM 898 O O . LEU A 1 110 ? 1.133 0.182 2.250 1.00 98.06 110 LEU A O 1
ATOM 902 N N . PHE A 1 111 ? 2.757 -0.349 0.808 1.00 97.12 111 PHE A N 1
ATOM 903 C CA . PHE A 1 111 ? 3.120 -1.604 1.450 1.00 97.12 111 PHE A CA 1
ATOM 904 C C . PHE A 1 111 ? 3.518 -1.385 2.915 1.00 97.12 111 PHE A C 1
ATOM 906 O O . PHE A 1 111 ? 3.022 -2.088 3.793 1.00 97.12 111 PHE A O 1
ATOM 913 N N . LYS A 1 112 ? 4.362 -0.379 3.194 1.00 96.00 112 LYS A N 1
ATOM 914 C CA . LYS A 1 112 ? 4.782 -0.029 4.562 1.00 96.00 112 LYS A CA 1
ATOM 915 C C . LYS A 1 112 ? 3.624 0.462 5.427 1.00 96.00 112 LYS A C 1
ATOM 917 O O . LYS A 1 112 ? 3.655 0.226 6.633 1.00 96.00 112 LYS A O 1
ATOM 922 N N . PHE A 1 113 ? 2.642 1.140 4.836 1.00 97.62 113 PHE A N 1
ATOM 923 C CA . PHE A 1 113 ? 1.418 1.552 5.522 1.00 97.62 113 PHE A CA 1
ATOM 924 C C . PHE A 1 113 ? 0.628 0.358 6.038 1.00 97.62 113 PHE A C 1
ATOM 926 O O . PHE A 1 113 ? 0.401 0.249 7.242 1.00 97.62 113 PHE A O 1
ATOM 933 N N . PHE A 1 114 ? 0.330 -0.604 5.173 1.00 97.06 114 PHE A N 1
ATOM 934 C CA . PHE A 1 114 ? -0.383 -1.809 5.591 1.00 97.06 114 PHE A CA 1
ATOM 935 C C . PHE A 1 114 ? 0.461 -2.759 6.444 1.00 97.06 114 PHE A C 1
ATOM 937 O O . PHE A 1 114 ? -0.081 -3.444 7.307 1.00 97.06 114 PHE A O 1
ATOM 944 N N . GLU A 1 115 ? 1.788 -2.774 6.277 1.00 95.06 115 GLU A N 1
ATOM 945 C CA . GLU A 1 115 ? 2.680 -3.475 7.206 1.00 95.06 115 GLU A CA 1
ATOM 946 C C . GLU A 1 115 ? 2.590 -2.866 8.613 1.00 95.06 115 GLU A C 1
ATOM 948 O O . GLU A 1 115 ? 2.565 -3.603 9.591 1.00 95.06 115 GLU A O 1
ATOM 953 N N . TRP A 1 116 ? 2.517 -1.539 8.739 1.00 95.88 116 TRP A N 1
ATOM 954 C CA . TRP A 1 116 ? 2.341 -0.887 10.038 1.00 95.88 116 TRP A CA 1
ATOM 955 C C . TRP A 1 116 ? 0.975 -1.203 10.656 1.00 95.88 116 TRP A C 1
ATOM 957 O O . TRP A 1 116 ? 0.938 -1.602 11.816 1.00 95.88 116 TRP A O 1
ATOM 967 N N . LEU A 1 117 ? -0.109 -1.128 9.875 1.00 95.75 117 LEU A N 1
ATOM 968 C CA . LEU A 1 117 ? -1.458 -1.475 10.343 1.00 95.75 117 LEU A CA 1
ATOM 969 C C . LEU A 1 117 ? -1.543 -2.919 10.855 1.00 95.75 117 LEU A C 1
ATOM 971 O O . LEU A 1 117 ? -2.125 -3.166 11.903 1.00 95.75 117 LEU A O 1
ATOM 975 N N . LEU A 1 118 ? -0.902 -3.863 10.160 1.00 93.88 118 LEU A N 1
ATOM 976 C CA . LEU A 1 118 ? -0.868 -5.276 10.549 1.00 93.88 118 LEU A CA 1
ATOM 977 C C . LEU A 1 118 ? -0.104 -5.532 11.861 1.00 93.88 118 LEU A C 1
ATOM 979 O O . LEU A 1 118 ? -0.402 -6.492 12.569 1.00 93.88 118 LEU A O 1
ATOM 983 N N . HIS A 1 119 ? 0.903 -4.712 12.175 1.00 91.25 119 HIS A N 1
ATOM 984 C CA . HIS A 1 119 ? 1.697 -4.856 13.399 1.00 91.25 119 HIS A CA 1
ATOM 985 C C . HIS A 1 119 ? 1.140 -4.058 14.585 1.00 91.25 119 HIS A C 1
ATOM 987 O O . HIS A 1 119 ? 1.534 -4.325 15.722 1.00 91.25 119 HIS A O 1
ATOM 993 N N . HIS A 1 120 ? 0.261 -3.081 14.349 1.00 89.00 120 HIS A N 1
ATOM 994 C CA . HIS A 1 120 ? -0.324 -2.284 15.420 1.00 89.00 120 HIS A CA 1
ATOM 995 C C . HIS A 1 120 ? -1.449 -3.061 16.106 1.00 89.00 120 HIS A C 1
ATOM 997 O O . HIS A 1 120 ? -2.418 -3.467 15.471 1.00 89.00 120 HIS A O 1
ATOM 1003 N N . THR A 1 121 ? -1.363 -3.234 17.424 1.00 85.25 121 THR A N 1
ATOM 1004 C CA . THR A 1 121 ? -2.341 -4.031 18.188 1.00 85.25 121 THR A CA 1
ATOM 1005 C C . THR A 1 121 ? -3.735 -3.408 18.257 1.00 85.25 121 THR A C 1
ATOM 1007 O O . THR A 1 121 ? -4.683 -4.083 18.646 1.00 85.25 121 THR A O 1
ATOM 1010 N N . GLU A 1 122 ? -3.851 -2.125 17.922 1.00 87.62 122 GLU A N 1
ATOM 1011 C CA . GLU A 1 122 ? -5.093 -1.346 18.004 1.00 87.62 122 GLU A CA 1
ATOM 1012 C C . GLU A 1 122 ? -5.933 -1.411 16.721 1.00 87.62 122 GLU A C 1
ATOM 1014 O O . GLU A 1 122 ? -7.098 -1.007 16.731 1.00 87.62 122 GLU A O 1
ATOM 1019 N N . TYR A 1 123 ? -5.378 -1.950 15.629 1.00 91.44 123 TYR A N 1
ATOM 1020 C CA . TYR A 1 123 ? -6.085 -2.069 14.357 1.00 91.44 123 TYR A CA 1
ATOM 1021 C C . TYR A 1 123 ? -6.410 -3.531 14.029 1.00 91.44 123 TYR A C 1
ATOM 1023 O O . TYR A 1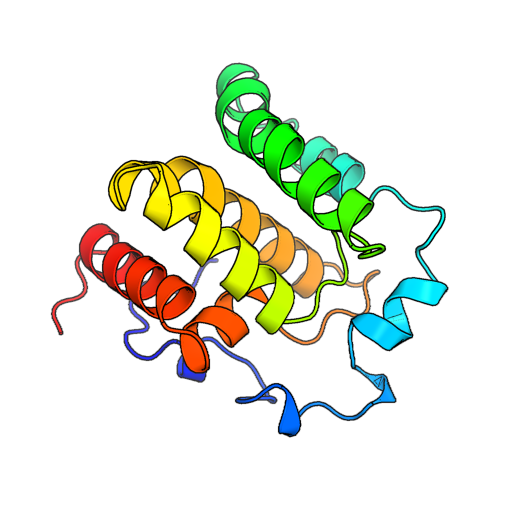 123 ? -5.679 -4.450 14.405 1.00 91.44 123 TYR A O 1
ATOM 1031 N N . PRO A 1 124 ? -7.527 -3.783 13.329 1.00 91.56 124 PRO A N 1
ATOM 1032 C CA . PRO A 1 124 ? -8.058 -5.129 13.153 1.00 91.56 124 PRO A CA 1
ATOM 1033 C C . PRO A 1 124 ? -7.436 -5.872 11.963 1.00 91.56 124 PRO A C 1
ATOM 1035 O O . PRO A 1 124 ? -7.861 -6.991 11.665 1.00 91.56 124 PRO A O 1
ATOM 1038 N N . HIS A 1 125 ? -6.468 -5.271 11.262 1.00 93.62 125 HIS A N 1
ATOM 1039 C CA . HIS A 1 125 ? -5.877 -5.813 10.041 1.00 93.62 125 HIS A CA 1
ATOM 1040 C C . HIS A 1 125 ? -5.283 -7.203 10.276 1.00 93.62 125 HIS A C 1
ATOM 1042 O O . HIS A 1 125 ? -4.469 -7.419 11.170 1.00 93.62 125 HIS A O 1
ATOM 1048 N N . ARG A 1 126 ? -5.694 -8.170 9.448 1.00 92.25 126 ARG A N 1
ATOM 1049 C CA . ARG A 1 126 ? -5.191 -9.560 9.480 1.00 92.25 126 ARG A CA 1
ATOM 1050 C C . ARG A 1 126 ? -4.371 -9.942 8.254 1.00 92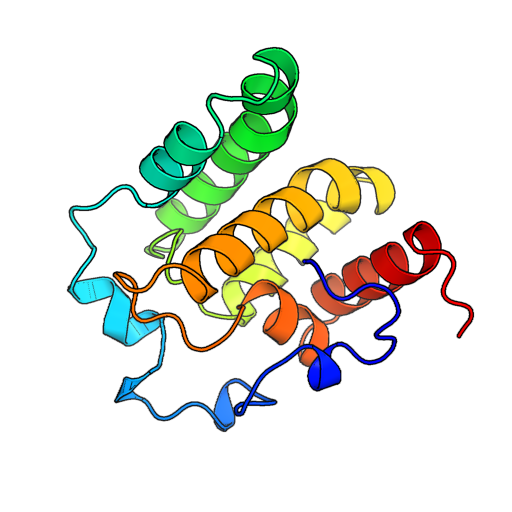.25 126 ARG A C 1
ATOM 1052 O O . ARG A 1 126 ? -3.762 -11.008 8.231 1.00 92.25 126 ARG A O 1
ATOM 1059 N N . TYR A 1 127 ? -4.355 -9.077 7.252 1.00 93.19 127 TYR A N 1
ATOM 1060 C CA . TYR A 1 127 ? -3.633 -9.254 6.006 1.00 93.19 127 TYR A CA 1
ATOM 1061 C C . TYR A 1 127 ? -3.212 -7.894 5.451 1.00 93.19 127 TYR A C 1
ATOM 1063 O O . TYR A 1 127 ? -3.717 -6.851 5.866 1.00 93.19 127 TYR A O 1
ATOM 1071 N N . ASN A 1 128 ? -2.268 -7.919 4.512 1.00 95.19 128 ASN A N 1
ATOM 1072 C CA . ASN A 1 128 ? -1.836 -6.736 3.786 1.00 95.19 128 ASN A CA 1
ATOM 1073 C C . ASN A 1 128 ? -2.500 -6.741 2.394 1.00 95.19 128 ASN A C 1
ATOM 1075 O O . ASN A 1 128 ? -2.153 -7.609 1.588 1.00 95.19 128 ASN A O 1
ATOM 1079 N N . PRO A 1 129 ? -3.420 -5.806 2.087 1.00 96.44 129 PRO A N 1
ATOM 1080 C CA . PRO A 1 129 ? -4.123 -5.786 0.804 1.00 96.44 129 PRO A CA 1
ATOM 1081 C C . PRO A 1 129 ? -3.185 -5.539 -0.387 1.00 96.44 129 PRO A C 1
ATOM 1083 O O . PRO A 1 129 ? -3.455 -6.037 -1.469 1.00 96.44 129 PRO A O 1
ATOM 1086 N N . VAL A 1 130 ? -2.030 -4.883 -0.196 1.00 97.38 130 VAL A N 1
ATOM 1087 C CA . VAL A 1 130 ? -0.994 -4.745 -1.244 1.00 97.38 130 VAL A CA 1
ATOM 1088 C C . VAL A 1 130 ? -0.387 -6.095 -1.614 1.00 97.38 130 VAL A C 1
ATOM 1090 O O . VAL A 1 130 ? -0.064 -6.334 -2.773 1.00 97.38 130 VAL A O 1
ATOM 1093 N N . VAL A 1 131 ? -0.223 -6.983 -0.633 1.00 96.06 131 VAL A N 1
ATOM 1094 C CA . VAL A 1 131 ? 0.305 -8.329 -0.875 1.00 96.06 131 VAL A CA 1
ATOM 1095 C C . VAL A 1 131 ? -0.770 -9.216 -1.493 1.00 96.06 131 VAL A C 1
ATOM 1097 O O . VAL A 1 131 ? -0.458 -9.966 -2.405 1.00 96.06 131 VAL A O 1
ATOM 1100 N N . MET A 1 132 ? -2.028 -9.101 -1.057 1.00 95.50 132 MET A N 1
ATOM 1101 C CA . MET A 1 132 ? -3.133 -9.821 -1.701 1.00 95.50 132 MET A CA 1
ATOM 1102 C C . MET A 1 132 ? -3.310 -9.402 -3.162 1.00 95.50 132 MET A C 1
ATOM 1104 O O . MET A 1 132 ? -3.385 -10.277 -4.014 1.00 95.50 132 MET A O 1
ATOM 1108 N N . ALA A 1 133 ? -3.243 -8.102 -3.464 1.00 97.06 133 ALA A N 1
ATOM 1109 C CA . ALA A 1 133 ? -3.233 -7.609 -4.840 1.00 97.06 133 ALA A CA 1
ATOM 1110 C C . ALA A 1 133 ? -2.062 -8.183 -5.653 1.00 97.06 133 ALA A C 1
ATOM 1112 O O . ALA A 1 133 ? -2.201 -8.446 -6.837 1.00 97.06 133 ALA A O 1
ATOM 1113 N N . ALA A 1 134 ? -0.906 -8.435 -5.030 1.00 96.44 134 ALA A N 1
ATOM 1114 C CA . ALA A 1 134 ? 0.206 -9.099 -5.705 1.00 96.44 134 ALA A CA 1
ATOM 1115 C C . ALA A 1 134 ? 0.001 -10.606 -5.931 1.00 96.44 134 ALA A C 1
ATOM 1117 O O . ALA A 1 134 ? 0.666 -11.172 -6.792 1.00 96.44 134 ALA A O 1
ATOM 1118 N N . VAL A 1 135 ? -0.877 -11.259 -5.166 1.00 95.12 135 VAL A N 1
ATOM 1119 C CA . VAL A 1 135 ? -1.235 -12.673 -5.359 1.00 95.12 135 VAL A CA 1
ATOM 1120 C C . VAL A 1 135 ? -2.295 -12.832 -6.449 1.00 95.12 135 VAL A C 1
ATOM 1122 O O . VAL A 1 135 ? -2.186 -13.747 -7.261 1.00 95.12 135 VAL A O 1
ATOM 1125 N N . SER A 1 136 ? -3.317 -11.972 -6.471 1.00 94.00 136 SER A N 1
ATOM 1126 C CA . SER A 1 136 ? -4.464 -12.096 -7.384 1.00 94.00 136 SER A CA 1
ATOM 1127 C C . SER A 1 136 ? -4.381 -11.220 -8.637 1.00 94.00 136 SER A C 1
ATOM 1129 O O . SER A 1 136 ? -5.011 -11.547 -9.642 1.00 94.00 136 SER A O 1
ATOM 1131 N N . GLY A 1 137 ? -3.628 -10.120 -8.588 1.00 95.94 137 GLY A N 1
ATOM 1132 C CA . GLY A 1 137 ? -3.600 -9.068 -9.603 1.00 95.94 137 GLY A CA 1
ATOM 1133 C C . GLY A 1 137 ? -2.306 -9.007 -10.418 1.00 95.94 137 GLY A C 1
ATOM 1134 O O . GLY A 1 137 ? -1.218 -9.350 -9.951 1.00 95.94 137 GLY A O 1
ATOM 1135 N N . GLU A 1 138 ? -2.411 -8.537 -11.662 1.00 97.56 138 GLU A N 1
ATOM 1136 C CA . GLU A 1 138 ? -1.281 -8.439 -12.591 1.00 97.56 138 GLU A CA 1
ATOM 1137 C C . GLU A 1 138 ? -0.356 -7.264 -12.237 1.00 97.56 138 GLU A C 1
ATOM 1139 O O . GLU A 1 138 ? 0.868 -7.412 -12.192 1.00 97.56 138 GLU A O 1
ATOM 1144 N N . ALA A 1 139 ? -0.915 -6.080 -11.984 1.00 97.94 139 ALA A N 1
ATOM 1145 C CA . ALA A 1 139 ? -0.161 -4.877 -11.652 1.00 97.94 139 ALA A CA 1
ATOM 1146 C C . ALA A 1 139 ? 0.563 -5.029 -10.310 1.00 97.94 139 ALA A C 1
ATOM 1148 O O . ALA A 1 139 ? 1.751 -4.698 -10.205 1.00 97.94 139 ALA A O 1
ATOM 1149 N N . GLY A 1 140 ? -0.128 -5.569 -9.306 1.00 97.19 140 GLY A N 1
ATOM 1150 C CA . GLY A 1 140 ? 0.426 -5.939 -8.014 1.00 97.19 140 GLY A CA 1
ATOM 1151 C C . GLY A 1 140 ? 1.564 -6.944 -8.158 1.00 97.19 140 GLY A C 1
ATOM 1152 O O . GLY A 1 140 ? 2.649 -6.704 -7.620 1.00 97.19 140 GLY A O 1
ATOM 1153 N N . PHE A 1 141 ? 1.366 -8.022 -8.928 1.00 96.62 141 PHE A N 1
ATOM 1154 C CA . PHE A 1 141 ? 2.400 -9.037 -9.139 1.00 96.62 141 PHE A CA 1
ATOM 1155 C C . PHE A 1 141 ? 3.641 -8.453 -9.819 1.00 96.62 141 PHE A C 1
ATOM 1157 O O . PHE A 1 141 ? 4.756 -8.664 -9.351 1.00 96.62 141 PHE A O 1
ATOM 1164 N N . ARG A 1 142 ? 3.480 -7.616 -10.849 1.00 97.38 142 ARG A N 1
ATOM 1165 C CA . ARG A 1 142 ? 4.612 -6.941 -11.512 1.00 97.38 142 ARG A CA 1
ATOM 1166 C C . ARG A 1 142 ? 5.417 -6.062 -10.552 1.00 97.38 142 ARG A C 1
ATOM 1168 O O . ARG A 1 142 ? 6.646 -6.025 -10.617 1.00 97.38 142 ARG A O 1
ATOM 1175 N N . LEU A 1 143 ? 4.751 -5.342 -9.649 1.00 97.38 143 LEU A N 1
ATOM 1176 C CA . LEU A 1 143 ? 5.429 -4.541 -8.622 1.00 97.38 143 LEU A CA 1
ATOM 1177 C C . LEU A 1 143 ? 6.102 -5.417 -7.558 1.00 97.38 143 LEU A C 1
ATOM 1179 O O . LEU A 1 143 ? 7.143 -5.032 -7.021 1.00 97.38 143 LEU A O 1
ATOM 1183 N N . TRP A 1 144 ? 5.551 -6.599 -7.285 1.00 95.94 144 TRP A N 1
ATOM 1184 C CA . TRP A 1 144 ? 6.195 -7.606 -6.451 1.00 95.94 144 TRP A CA 1
ATOM 1185 C C . TRP A 1 144 ? 7.452 -8.174 -7.107 1.00 95.94 144 TRP A C 1
ATOM 1187 O O . TRP A 1 144 ? 8.497 -8.205 -6.468 1.00 95.94 144 TRP A O 1
ATOM 1197 N N . GLU A 1 145 ? 7.411 -8.534 -8.390 1.00 94.75 145 GLU A N 1
ATOM 1198 C CA . GLU A 1 145 ? 8.605 -8.949 -9.136 1.00 94.75 145 GLU A CA 1
ATOM 1199 C C . GLU A 1 145 ? 9.683 -7.866 -9.079 1.00 94.75 145 GLU A C 1
ATOM 1201 O O . GLU A 1 145 ? 10.840 -8.153 -8.767 1.00 94.75 145 GLU A O 1
ATOM 1206 N N . LYS A 1 146 ? 9.288 -6.598 -9.253 1.00 95.06 146 LYS A N 1
ATOM 1207 C CA . LYS A 1 146 ? 10.212 -5.473 -9.110 1.00 95.06 146 LYS A CA 1
ATOM 1208 C C . LYS A 1 146 ? 10.834 -5.402 -7.712 1.00 95.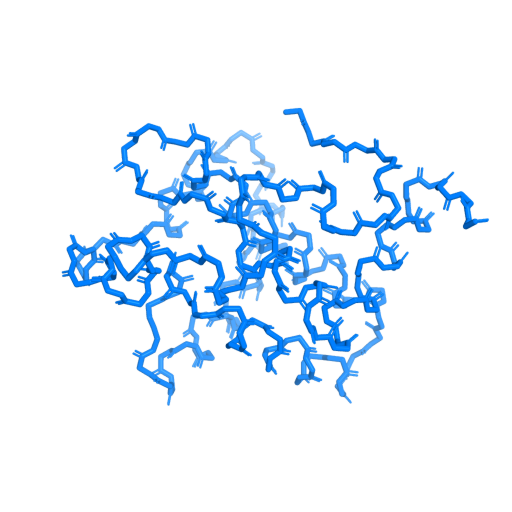06 146 LYS A C 1
ATOM 1210 O O . LYS A 1 146 ? 12.018 -5.105 -7.576 1.00 95.06 146 LYS A O 1
ATOM 1215 N N . ARG A 1 147 ? 10.073 -5.715 -6.661 1.00 92.94 147 ARG A N 1
ATOM 1216 C CA . ARG A 1 147 ? 10.597 -5.831 -5.293 1.00 92.94 147 ARG A CA 1
ATOM 1217 C C . ARG A 1 147 ? 11.674 -6.909 -5.179 1.00 92.94 147 ARG A C 1
ATOM 1219 O O . ARG A 1 147 ? 12.655 -6.691 -4.472 1.00 92.94 147 ARG A O 1
ATOM 1226 N N . LEU A 1 148 ? 11.481 -8.064 -5.820 1.00 91.25 148 LEU A N 1
ATOM 1227 C CA . LEU A 1 148 ? 12.447 -9.170 -5.800 1.00 91.25 148 LEU A CA 1
ATOM 1228 C C . LEU A 1 148 ? 13.762 -8.766 -6.458 1.00 91.25 148 LEU A C 1
ATOM 1230 O O . LEU A 1 148 ? 14.817 -8.988 -5.865 1.00 91.25 148 LEU A O 1
ATOM 1234 N N . GLU A 1 149 ? 13.686 -8.094 -7.610 1.00 91.19 149 GLU A N 1
ATOM 1235 C CA . GLU A 1 149 ? 14.853 -7.529 -8.297 1.00 91.19 149 GLU A CA 1
ATOM 1236 C C . GLU A 1 149 ? 15.637 -6.583 -7.375 1.00 91.19 149 GLU A C 1
ATOM 1238 O O . GLU A 1 149 ? 16.845 -6.732 -7.207 1.00 91.19 149 GLU A O 1
ATOM 1243 N N . GLU A 1 150 ? 14.946 -5.648 -6.717 1.00 88.88 150 GLU A N 1
ATOM 1244 C CA . GLU A 1 150 ? 15.560 -4.671 -5.802 1.00 88.88 150 GLU A CA 1
ATOM 1245 C C . GLU A 1 150 ? 16.115 -5.317 -4.520 1.00 88.88 150 GLU A C 1
ATOM 1247 O O . GLU A 1 150 ? 17.030 -4.781 -3.895 1.00 88.88 150 GLU A O 1
ATOM 1252 N N . CYS A 1 151 ? 15.589 -6.479 -4.121 1.00 82.94 151 CYS A N 1
ATOM 1253 C CA . CYS A 1 151 ? 16.103 -7.260 -2.995 1.00 82.94 151 CYS A CA 1
ATOM 1254 C C . CYS A 1 151 ? 17.238 -8.224 -3.387 1.00 82.94 151 CYS A C 1
ATOM 1256 O O . CYS A 1 151 ? 17.773 -8.893 -2.502 1.00 82.94 151 CYS A O 1
ATOM 1258 N N . GLY A 1 152 ? 17.594 -8.325 -4.674 1.00 79.12 152 GLY A N 1
ATOM 1259 C CA . GLY A 1 152 ? 18.601 -9.268 -5.168 1.00 79.12 152 GLY A CA 1
ATOM 1260 C C . GLY A 1 152 ? 18.171 -10.737 -5.085 1.00 79.12 152 GLY A C 1
ATOM 1261 O O . GLY A 1 152 ? 19.014 -11.609 -4.893 1.00 79.12 152 GLY A O 1
ATOM 1262 N N . VAL A 1 153 ? 16.868 -11.014 -5.169 1.00 70.88 153 VAL A N 1
ATOM 1263 C CA . VAL A 1 153 ? 16.319 -12.377 -5.162 1.00 70.88 153 VAL A CA 1
ATOM 1264 C C . VAL A 1 153 ? 16.208 -12.848 -6.609 1.00 70.88 153 VAL A C 1
ATOM 1266 O O . VAL A 1 153 ? 15.366 -12.350 -7.354 1.00 70.88 153 VAL A O 1
ATOM 1269 N N . GLU A 1 154 ? 17.078 -13.770 -7.021 1.00 56.97 154 GLU A N 1
ATOM 1270 C CA . GLU A 1 154 ? 16.972 -14.421 -8.332 1.00 56.97 154 GLU A CA 1
ATOM 1271 C C . GLU A 1 154 ? 15.778 -15.392 -8.342 1.00 56.97 154 GLU A C 1
ATOM 1273 O O . GLU A 1 154 ? 15.487 -16.028 -7.327 1.00 56.97 154 GLU A O 1
ATOM 1278 N N . LYS A 1 155 ? 15.063 -15.438 -9.475 1.00 54.84 155 LYS A N 1
ATOM 1279 C CA . LYS A 1 155 ? 13.883 -16.291 -9.694 1.00 54.84 155 LYS A CA 1
ATOM 1280 C C . LYS A 1 155 ? 14.233 -17.775 -9.755 1.00 54.84 155 LYS A C 1
ATOM 1282 O O . LYS A 1 155 ? 15.262 -18.102 -10.387 1.00 54.84 155 LYS A O 1
#

Secondary structure (DSSP, 8-state):
---TT--SHHHHS-S-SSGGGS-GGG-HHHHGGGGTT--HHHHHHHTTTTS-HHHIIIIIHHHHHHHHHHHHTTT--TTS--HHHHHHHHHHHHHHS-HHHHIIIIIHHHHHHHHHHHH-TTS---S-HHHHHHHH-HHHHHHHHHHHHHTT---

Organism: NCBI:txid2996466

pLDDT: mean 91.69, std 8.9, range [41.56, 98.56]

Foldseek 3Di:
DQDFQDQQLQVVADPDSAPVSDDPVLQLQVQVVVCVPPDLLVVVLVVVPVDDPCCSCQQSVQQCVQQVVLQVVVVHDSLRDALVSLLVSLVVVVVPDPLVCCLRRHLVNLQVSQVVLCPDPVHSHRTRSLSNNLNVHDSSVSSSVVSCVVSVHDD

Sequence (155 aa):
MTRTGIADPSEYLGIYKSIDDVPDMYSLSRLSVGYSDQDLWAEFIESRSHLSEATIKYTYGRLERLWKPFCEKRGINPAFPDPDDVEDFFAQQLAERSIQTVYDSRFVPLFKFFEWLLHHTEYPHRYNPVVMAAVSGEAGFRLWEKRLEECGVEK